Protein AF-A0A6B3QA47-F1 (afdb_monomer)

Nearest PDB structures (foldseek):
  4pfs-assembly1_A  TM=8.212E-01  e=4.701E-03  Mycolicibacterium smegmatis MC2 155
  5tvk-assembly1_A  TM=7.688E-01  e=5.398E-03  Borreliella bu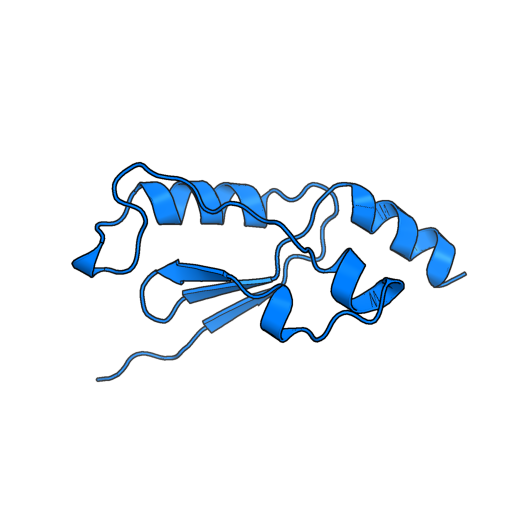rgdorferi B31
  5if9-assembly2_B  TM=8.160E-01  e=1.524E-02  Mycolicibacterium smegmatis MC2 155
  5if9-assembly1_A  TM=7.883E-01  e=1.876E-02  Mycolicibacterium smegmatis MC2 155
  3k9g-assembly1_A-2  TM=7.750E-01  e=1.751E-02  Borreliella burgdorferi B31

Solvent-accessible surface area (backbone atoms only — not comparable to full-atom values): 4646 Å² total; per-residue (Å²): 133,86,71,78,74,44,74,46,74,41,86,46,38,80,18,62,66,40,52,53,43,30,55,49,13,20,75,29,44,62,90,54,40,18,40,62,68,40,68,74,82,81,88,42,30,44,41,38,34,72,75,70,66,41,63,64,76,76,24,53,42,76,31,31,71,52,34,31,35,27,30,28,38,65,70,39,58,53,51,68,67,68,76,107

InterPro domains:
  IPR025669 AAA domain [PF13614] (2-80)
  IPR027417 P-loop containing nucleoside triphosphate hydrolase [G3DSA:3.40.50.300] (1-84)
  IPR027417 P-loop containing nucleoside triphosphate hydrolase [SSF52540] (2-79)

Secondary structure (DSSP, 8-state):
--PPPEEEE---TT-HHHHHHHHHHHHS-TTTTS-TTPPP---S-HHHHHTS---GGGS-EEEETTEEEE---GGGGHHHHH--

Structure (mmCIF, N/CA/C/O backbone):
data_AF-A0A6B3QA47-F1
#
_entry.id   AF-A0A6B3QA47-F1
#
loop_
_atom_site.group_PDB
_atom_site.id
_atom_site.type_symbol
_atom_site.label_atom_id
_atom_site.label_alt_id
_atom_site.label_comp_id
_atom_site.label_asym_id
_atom_site.label_entity_id
_atom_site.label_seq_id
_atom_site.pdbx_PDB_ins_code
_atom_site.Cartn_x
_atom_site.Cartn_y
_atom_site.Cartn_z
_atom_site.occupancy
_atom_site.B_iso_or_equiv
_atom_site.auth_seq_id
_atom_site.auth_comp_id
_atom_site.auth_asym_id
_atom_site.auth_atom_id
_atom_site.pdbx_PDB_model_num
ATOM 1 N N . ASN A 1 1 ? -19.372 -12.227 10.676 1.00 46.59 1 ASN A N 1
ATOM 2 C CA . ASN A 1 1 ? -19.091 -11.466 9.443 1.00 46.59 1 ASN A CA 1
ATOM 3 C C . ASN A 1 1 ? -17.615 -11.140 9.410 1.00 46.59 1 ASN A C 1
ATOM 5 O O . ASN A 1 1 ? -17.227 -10.072 9.858 1.00 46.59 1 ASN A O 1
ATOM 9 N N . GLU A 1 2 ? -16.783 -12.069 8.946 1.00 57.75 2 GLU A N 1
ATOM 10 C CA . GLU A 1 2 ? -15.406 -11.718 8.591 1.00 57.75 2 GLU A CA 1
ATOM 11 C C . GLU A 1 2 ? -15.502 -10.928 7.282 1.00 57.75 2 GLU A C 1
ATOM 13 O O . GLU A 1 2 ? -15.908 -11.472 6.256 1.00 57.75 2 GLU A O 1
ATOM 18 N N . GLY A 1 3 ? -15.307 -9.609 7.352 1.00 76.00 3 GLY A N 1
ATOM 19 C CA . GLY A 1 3 ? -15.434 -8.715 6.200 1.00 76.00 3 GLY A CA 1
ATOM 20 C C . GLY A 1 3 ? -14.532 -9.131 5.032 1.00 76.00 3 GLY A C 1
ATOM 21 O O . GLY A 1 3 ? -13.575 -9.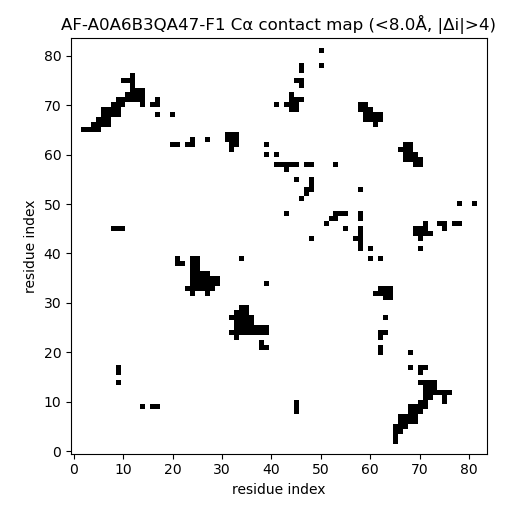886 5.196 1.00 76.00 3 GLY A O 1
ATOM 22 N N . LYS A 1 4 ? -14.836 -8.638 3.825 1.00 88.75 4 LYS A N 1
ATOM 23 C CA . LYS A 1 4 ? -14.010 -8.905 2.638 1.00 88.75 4 LYS A CA 1
ATOM 24 C C . LYS A 1 4 ? -12.585 -8.395 2.866 1.00 88.75 4 LYS A C 1
ATOM 26 O O . LYS A 1 4 ? -12.399 -7.233 3.218 1.00 88.75 4 LYS A O 1
ATOM 31 N N . ARG A 1 5 ? -11.594 -9.252 2.613 1.00 94.94 5 ARG A N 1
ATOM 32 C CA . ARG A 1 5 ? -10.184 -8.846 2.555 1.00 94.94 5 ARG A CA 1
ATOM 33 C C . ARG A 1 5 ? -9.929 -8.096 1.254 1.00 94.94 5 ARG A C 1
ATOM 35 O O . ARG A 1 5 ? -10.309 -8.581 0.190 1.00 94.94 5 ARG A O 1
ATOM 42 N N . THR A 1 6 ? -9.289 -6.940 1.359 1.00 96.88 6 THR A N 1
ATOM 43 C CA . THR A 1 6 ? -9.042 -6.019 0.249 1.00 96.88 6 THR A CA 1
ATOM 44 C C . THR A 1 6 ? -7.551 -5.726 0.149 1.00 96.88 6 THR A C 1
ATOM 46 O O . THR A 1 6 ? -6.914 -5.435 1.159 1.00 96.88 6 THR A O 1
ATOM 49 N N . LEU A 1 7 ? -7.011 -5.798 -1.066 1.00 97.75 7 LEU A N 1
ATOM 50 C CA . LEU A 1 7 ? -5.658 -5.365 -1.404 1.00 97.75 7 LEU A CA 1
ATOM 51 C C . LEU A 1 7 ? -5.768 -4.221 -2.411 1.00 97.75 7 LEU A C 1
ATOM 53 O O . LEU A 1 7 ? -6.356 -4.398 -3.477 1.00 97.75 7 LEU A O 1
ATOM 57 N N . ILE A 1 8 ? -5.214 -3.069 -2.058 1.00 98.00 8 ILE A N 1
ATOM 58 C CA . ILE A 1 8 ? -4.990 -1.951 -2.970 1.00 98.00 8 ILE A CA 1
ATOM 59 C C . ILE A 1 8 ? -3.614 -2.148 -3.603 1.00 98.00 8 ILE A C 1
ATOM 61 O O . ILE A 1 8 ? -2.657 -2.483 -2.912 1.00 98.00 8 ILE A O 1
ATOM 65 N N . ILE A 1 9 ? -3.521 -1.956 -4.914 1.00 97.88 9 ILE A N 1
ATOM 66 C CA . ILE A 1 9 ? -2.249 -1.938 -5.633 1.00 97.88 9 ILE A CA 1
ATOM 67 C C . ILE A 1 9 ? -2.115 -0.538 -6.210 1.00 97.88 9 ILE A C 1
ATOM 69 O O . ILE A 1 9 ? -2.926 -0.151 -7.053 1.00 97.88 9 ILE A O 1
ATOM 7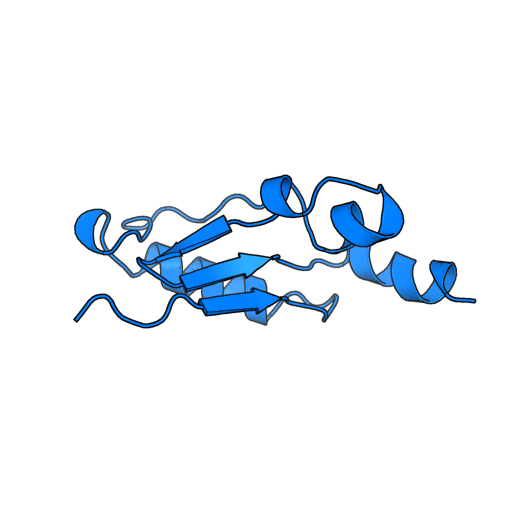3 N N . ASP A 1 10 ? -1.148 0.220 -5.705 1.00 96.88 10 ASP A N 1
ATOM 74 C CA . ASP A 1 10 ? -0.825 1.539 -6.232 1.00 96.88 10 ASP A CA 1
ATOM 75 C C . ASP A 1 10 ? 0.093 1.365 -7.447 1.00 96.88 10 ASP A C 1
ATOM 77 O O . ASP A 1 10 ? 1.072 0.626 -7.393 1.00 96.88 10 ASP A O 1
ATOM 81 N N . LEU A 1 11 ? -0.276 1.983 -8.565 1.00 94.75 11 LEU A N 1
ATOM 82 C CA . LEU A 1 11 ? 0.469 1.940 -9.832 1.00 94.75 11 LEU A CA 1
ATOM 83 C C . LEU A 1 11 ? 0.799 3.354 -10.320 1.00 94.75 11 LEU A C 1
ATOM 85 O O . LEU A 1 11 ? 1.173 3.539 -11.476 1.00 94.75 11 LEU A O 1
ATOM 89 N N . ASP A 1 12 ? 0.611 4.356 -9.463 1.00 92.75 12 ASP A N 1
ATOM 90 C CA . ASP A 1 12 ? 0.986 5.732 -9.743 1.00 92.75 12 ASP A CA 1
ATOM 91 C C . ASP A 1 12 ? 2.306 6.045 -9.033 1.00 92.75 12 ASP A C 1
ATOM 93 O O . ASP A 1 12 ? 2.403 5.957 -7.810 1.00 92.75 12 ASP A O 1
ATOM 97 N N . MET A 1 13 ? 3.318 6.458 -9.799 1.00 90.94 13 MET A N 1
ATOM 98 C CA . MET A 1 13 ? 4.627 6.860 -9.271 1.00 90.94 13 MET A CA 1
ATOM 99 C C . MET A 1 13 ? 4.543 8.020 -8.267 1.00 90.94 13 MET A C 1
ATOM 101 O O . MET A 1 13 ? 5.461 8.227 -7.478 1.00 90.94 13 MET A O 1
ATOM 105 N N . GLN A 1 14 ? 3.459 8.805 -8.301 1.00 92.81 14 GLN A N 1
ATOM 106 C CA . GLN A 1 14 ? 3.240 9.874 -7.330 1.00 92.81 14 GLN A CA 1
ATOM 107 C C . GLN A 1 14 ? 2.931 9.334 -5.927 1.00 92.81 14 GLN A C 1
ATOM 109 O O . GLN A 1 14 ? 3.013 10.096 -4.972 1.00 92.81 14 GLN A O 1
ATOM 114 N N . GLY A 1 15 ? 2.551 8.058 -5.785 1.00 94.31 15 GLY A N 1
ATOM 115 C CA . GLY A 1 15 ? 2.388 7.400 -4.484 1.00 94.31 15 GLY A CA 1
ATOM 116 C C . GLY A 1 15 ? 1.273 7.971 -3.600 1.00 94.31 15 GLY A C 1
ATOM 117 O O . GLY A 1 15 ? 1.186 7.634 -2.422 1.00 94.31 15 GLY A O 1
ATOM 118 N N . ASN A 1 16 ? 0.382 8.815 -4.135 1.00 96.19 16 ASN A N 1
ATOM 119 C CA . ASN A 1 16 ? -0.642 9.499 -3.335 1.00 96.19 16 ASN A CA 1
ATOM 120 C C . ASN A 1 16 ? -1.569 8.517 -2.601 1.00 96.19 16 ASN A C 1
ATOM 122 O O . ASN A 1 16 ? -1.998 8.776 -1.476 1.00 96.19 16 ASN A O 1
ATOM 126 N N . THR A 1 17 ? -1.897 7.379 -3.225 1.00 97.38 17 THR A N 1
ATOM 127 C CA . THR A 1 17 ? -2.705 6.344 -2.563 1.00 97.38 17 THR A CA 1
ATOM 128 C C . THR A 1 17 ? -1.922 5.722 -1.409 1.00 97.38 17 THR A C 1
ATOM 130 O O . THR A 1 17 ? -2.479 5.521 -0.329 1.00 97.38 17 THR A O 1
ATOM 133 N N . SER A 1 18 ? -0.628 5.475 -1.614 1.00 97.44 18 SER A N 1
ATOM 134 C CA . SER A 1 18 ? 0.301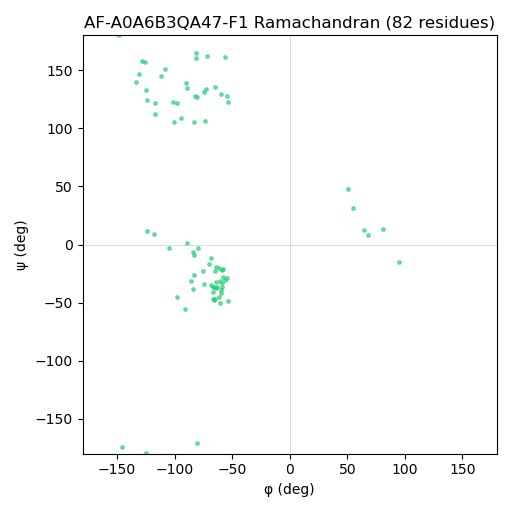 4.969 -0.600 1.00 97.44 18 SER A CA 1
ATOM 135 C C . SER A 1 18 ? 0.417 5.905 0.611 1.00 97.44 18 SER A C 1
ATOM 137 O O . SER A 1 18 ? 0.347 5.427 1.748 1.00 97.44 18 SER A O 1
ATOM 139 N N . ASP A 1 19 ? 0.469 7.221 0.386 1.00 96.88 19 ASP A N 1
ATOM 140 C CA . ASP A 1 19 ? 0.477 8.246 1.440 1.00 96.88 19 ASP A CA 1
ATOM 141 C C . ASP A 1 19 ? -0.842 8.299 2.217 1.00 96.88 19 ASP A C 1
ATOM 143 O O . ASP A 1 19 ? -0.854 8.294 3.451 1.00 96.88 19 ASP A O 1
ATOM 147 N N . VAL A 1 20 ? -1.983 8.294 1.517 1.00 97.62 20 VAL A N 1
ATOM 148 C CA . VAL A 1 20 ? -3.306 8.289 2.166 1.00 97.62 20 VAL A CA 1
ATOM 149 C C . VAL A 1 20 ? -3.505 7.015 2.988 1.00 97.62 20 VAL A C 1
ATOM 151 O O . VAL A 1 20 ? -4.090 7.068 4.073 1.00 97.62 20 VAL A O 1
ATOM 154 N N . MET A 1 21 ? -3.005 5.868 2.522 1.00 98.12 21 MET A N 1
ATOM 155 C CA . MET A 1 21 ? -3.038 4.629 3.301 1.00 98.12 21 MET A CA 1
ATOM 156 C C . MET A 1 21 ? -2.113 4.681 4.516 1.00 98.12 21 MET A C 1
ATOM 158 O O . MET A 1 21 ? -2.494 4.172 5.567 1.00 98.12 21 MET A O 1
ATOM 162 N N . ASN A 1 22 ? -0.965 5.351 4.427 1.00 97.50 22 ASN A N 1
ATOM 163 C CA . ASN A 1 22 ? -0.096 5.555 5.582 1.00 97.50 22 ASN A CA 1
ATOM 164 C C . ASN A 1 22 ? -0.783 6.429 6.650 1.00 97.50 22 ASN A C 1
ATOM 166 O O . ASN A 1 22 ? -0.879 6.048 7.815 1.00 97.50 22 ASN A O 1
ATOM 170 N N . LEU A 1 23 ? -1.397 7.543 6.233 1.00 97.94 23 LEU A N 1
ATOM 171 C CA . LEU A 1 23 ? -2.221 8.376 7.118 1.00 97.94 23 LEU A CA 1
ATOM 172 C C . LEU A 1 23 ? -3.404 7.599 7.702 1.00 97.94 23 LEU A C 1
ATOM 174 O O . LEU A 1 23 ? -3.753 7.778 8.866 1.00 97.94 23 LEU A O 1
ATOM 178 N N . THR A 1 24 ? -4.034 6.733 6.907 1.00 97.94 24 THR A N 1
ATOM 179 C CA . THR A 1 24 ? -5.107 5.860 7.390 1.00 97.94 24 THR A CA 1
ATOM 180 C C . THR A 1 24 ? -4.573 4.946 8.485 1.00 97.94 24 THR A C 1
ATOM 182 O O . THR A 1 24 ? -5.142 4.927 9.566 1.00 97.94 24 THR A O 1
ATOM 185 N N . HIS A 1 25 ? -3.454 4.258 8.263 1.00 98.31 25 HIS A N 1
ATOM 186 C CA . HIS A 1 25 ? -2.839 3.389 9.265 1.00 98.31 25 HIS A CA 1
ATOM 187 C C . HIS A 1 25 ? -2.580 4.121 10.588 1.00 98.31 25 HIS A C 1
ATOM 189 O O . HIS A 1 25 ? -3.018 3.653 11.638 1.00 98.31 25 HIS A O 1
ATOM 195 N N . MET A 1 26 ? -1.967 5.307 10.532 1.00 98.19 26 MET A N 1
ATOM 196 C CA . MET A 1 26 ? -1.665 6.120 11.716 1.00 98.19 26 MET A CA 1
ATOM 197 C C . MET A 1 26 ? -2.914 6.526 12.515 1.00 98.19 26 MET A C 1
ATOM 199 O O . MET A 1 26 ? -2.838 6.682 13.730 1.00 98.19 26 MET A O 1
ATOM 203 N N . ASN A 1 27 ? -4.062 6.710 11.854 1.00 98.19 27 ASN A N 1
ATOM 204 C CA . ASN A 1 27 ? -5.297 7.182 12.489 1.00 98.19 27 ASN A CA 1
ATOM 205 C C . ASN A 1 27 ? -6.132 6.075 13.155 1.00 98.19 27 ASN A C 1
ATOM 207 O O . ASN A 1 27 ? -7.129 6.388 13.806 1.00 98.19 27 ASN A O 1
ATOM 211 N N . PHE A 1 28 ? -5.761 4.803 12.995 1.00 97.94 28 PHE A N 1
ATOM 212 C CA . PHE A 1 28 ? -6.469 3.671 13.594 1.00 97.94 28 PHE A CA 1
ATOM 213 C C . PHE A 1 2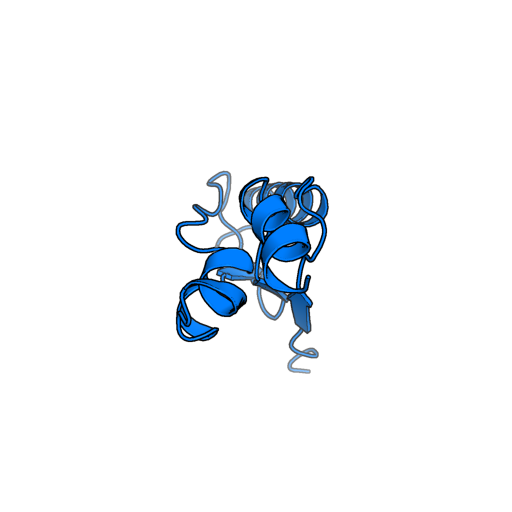8 ? -5.659 3.040 14.727 1.00 97.94 28 PHE A C 1
ATOM 215 O O . PHE A 1 28 ? -4.427 3.059 14.731 1.00 97.94 28 PHE A O 1
ATOM 222 N N . THR A 1 29 ? -6.367 2.457 15.693 1.00 97.75 29 THR A N 1
ATOM 223 C CA . THR A 1 29 ? -5.749 1.810 16.856 1.00 97.75 29 THR A CA 1
ATOM 224 C C . THR A 1 29 ? -5.058 0.497 16.485 1.00 97.75 29 THR A C 1
ATOM 226 O O . THR A 1 29 ? -5.374 -0.137 15.471 1.00 97.75 29 THR A O 1
ATOM 229 N N . ASN A 1 30 ? -4.176 0.020 17.365 1.00 96.62 30 ASN A N 1
ATOM 230 C CA . ASN A 1 30 ? -3.565 -1.303 17.240 1.00 96.62 30 ASN A CA 1
ATOM 231 C C . ASN A 1 30 ? -4.607 -2.447 17.211 1.00 96.62 30 ASN A C 1
ATOM 233 O O . ASN A 1 30 ? -4.426 -3.431 16.491 1.00 96.62 30 ASN A O 1
ATOM 237 N N . GLU A 1 31 ? -5.733 -2.317 17.927 1.00 96.25 31 GLU A N 1
ATOM 238 C CA . GLU A 1 31 ? -6.829 -3.308 17.921 1.00 96.25 31 GLU A CA 1
ATOM 239 C C . GLU A 1 31 ? -7.513 -3.407 16.546 1.00 96.25 31 GLU A C 1
ATOM 241 O O . GLU A 1 31 ? -7.859 -4.492 16.064 1.00 96.25 31 GLU A O 1
ATOM 246 N N . GLU A 1 32 ? -7.641 -2.272 15.864 1.00 95.62 32 GLU A N 1
ATOM 247 C CA . GLU A 1 32 ? -8.161 -2.174 14.499 1.00 95.62 32 GLU A CA 1
ATOM 248 C C . GLU A 1 32 ? -7.111 -2.549 13.442 1.00 95.62 32 GLU A C 1
ATOM 250 O O . GLU A 1 32 ? -7.418 -2.638 12.250 1.00 95.62 32 GLU A O 1
ATOM 255 N N . GLY A 1 33 ? -5.882 -2.841 13.875 1.00 95.31 33 GLY A N 1
ATOM 256 C CA . GLY A 1 33 ? -4.756 -3.186 13.024 1.00 95.31 33 GLY A CA 1
ATOM 257 C C . GLY A 1 33 ? -4.049 -1.991 12.388 1.00 95.31 33 GLY A C 1
ATOM 258 O O . GLY A 1 33 ? -3.302 -2.225 11.437 1.00 95.31 33 GLY A O 1
ATOM 259 N N . GLY A 1 34 ? -4.333 -0.777 12.866 1.00 96.88 34 GLY A N 1
ATOM 260 C CA . GLY A 1 34 ? -3.607 0.450 12.549 1.00 96.88 34 GLY A CA 1
ATOM 261 C C . GLY A 1 34 ? -2.318 0.589 13.363 1.00 96.88 34 GLY A C 1
ATOM 262 O O . GLY A 1 34 ? -1.901 -0.357 14.031 1.00 96.88 34 GLY A O 1
ATOM 263 N N . GLY A 1 35 ? -1.697 1.763 13.275 1.00 96.94 35 GLY A N 1
ATOM 264 C CA . GLY A 1 35 ? -0.389 2.069 13.859 1.00 96.94 35 GLY A CA 1
ATOM 265 C C . GLY A 1 35 ? -0.434 2.934 15.116 1.00 96.94 35 GLY A C 1
ATOM 266 O O . GLY A 1 35 ? 0.613 3.201 15.691 1.00 96.94 35 GLY A O 1
ATOM 267 N N . GLU A 1 36 ? -1.617 3.385 15.553 1.00 97.00 36 GLU A N 1
ATOM 268 C CA . GLU A 1 36 ? -1.790 4.205 16.765 1.00 97.00 36 GLU A CA 1
ATOM 269 C C . GLU A 1 36 ? -0.842 5.424 16.806 1.00 97.00 36 GLU A C 1
ATOM 271 O O . GLU A 1 36 ? -0.169 5.700 17.796 1.00 97.00 36 GLU A O 1
ATOM 276 N N . GLY A 1 37 ? -0.782 6.159 15.694 1.00 97.06 37 GLY A N 1
ATOM 277 C CA . GLY A 1 37 ? 0.118 7.296 15.498 1.00 97.06 37 GLY A CA 1
ATOM 278 C C . GLY A 1 37 ? 1.437 6.959 14.798 1.00 97.06 37 GLY A C 1
ATOM 279 O O . GLY A 1 37 ? 2.074 7.879 14.289 1.00 97.06 37 GLY A O 1
ATOM 280 N N . GLU A 1 38 ? 1.815 5.684 14.691 1.00 97.88 38 GLU A N 1
ATOM 281 C CA . GLU A 1 38 ? 3.016 5.257 13.965 1.00 97.88 38 GLU A CA 1
ATOM 282 C C . GLU A 1 38 ? 2.718 4.965 12.481 1.00 97.88 38 GLU A C 1
ATOM 284 O O . GLU A 1 38 ? 1.670 4.394 12.161 1.00 97.88 38 GLU A O 1
ATOM 289 N N . PRO A 1 39 ? 3.605 5.366 11.551 1.00 97.25 39 PRO A N 1
ATOM 290 C CA . PRO A 1 39 ? 3.432 5.121 10.123 1.00 97.25 39 PRO A CA 1
ATOM 291 C C . PRO A 1 39 ? 3.860 3.706 9.709 1.00 97.25 39 PRO A C 1
ATOM 293 O O . PRO A 1 39 ? 4.680 3.057 10.359 1.00 97.25 39 PRO A O 1
ATOM 296 N N . ILE A 1 40 ? 3.377 3.264 8.548 1.00 97.00 40 ILE A N 1
ATOM 297 C CA . ILE A 1 40 ? 3.953 2.124 7.832 1.00 97.00 40 ILE A CA 1
ATOM 298 C C . ILE A 1 40 ? 5.288 2.559 7.219 1.00 97.00 40 ILE A C 1
ATOM 300 O O . ILE A 1 40 ? 5.374 3.600 6.564 1.00 97.00 40 ILE A O 1
ATOM 304 N N . VAL A 1 41 ? 6.318 1.732 7.385 1.00 95.00 41 VAL A N 1
ATOM 305 C CA . VAL A 1 41 ? 7.589 1.863 6.665 1.00 95.00 41 VAL A CA 1
ATOM 306 C C . VAL A 1 41 ? 7.536 0.960 5.435 1.00 95.00 41 VAL A C 1
ATOM 308 O O . VAL A 1 41 ? 7.546 -0.265 5.559 1.00 95.00 41 VAL A O 1
ATOM 311 N N . TYR A 1 42 ? 7.446 1.562 4.250 1.00 95.50 42 TYR A N 1
ATOM 312 C CA . TYR A 1 42 ? 7.510 0.830 2.988 1.00 95.50 42 TYR A CA 1
ATOM 313 C C . TYR A 1 42 ? 8.976 0.592 2.614 1.00 95.50 42 TYR A C 1
ATOM 315 O O . TYR A 1 42 ? 9.683 1.516 2.225 1.00 95.50 42 TYR A O 1
ATOM 323 N N . GLU A 1 43 ? 9.439 -0.646 2.777 1.00 96.00 43 GLU A N 1
ATOM 324 C CA . GLU A 1 43 ? 10.788 -1.071 2.372 1.00 96.00 43 GLU A CA 1
ATOM 325 C C . GLU A 1 43 ? 10.844 -1.500 0.902 1.00 96.00 43 GLU A C 1
ATOM 327 O O . GLU A 1 43 ? 11.871 -1.325 0.258 1.00 96.00 43 GLU A O 1
ATOM 332 N N . ASN A 1 44 ? 9.739 -2.047 0.389 1.00 97.44 44 ASN A N 1
ATOM 333 C CA . ASN A 1 44 ? 9.597 -2.547 -0.970 1.00 97.44 44 ASN A CA 1
ATOM 334 C C . ASN A 1 44 ? 8.318 -1.988 -1.595 1.00 97.44 44 ASN A C 1
ATOM 336 O O . ASN A 1 44 ? 7.295 -1.837 -0.921 1.00 97.44 44 ASN A O 1
ATOM 340 N N . THR A 1 45 ? 8.347 -1.743 -2.899 1.00 96.69 45 THR A N 1
ATOM 341 C CA . THR A 1 45 ? 7.208 -1.202 -3.648 1.00 96.69 45 THR A CA 1
ATOM 342 C C . THR A 1 45 ? 6.832 -2.093 -4.826 1.00 96.69 45 THR A C 1
ATOM 344 O O . THR A 1 45 ? 7.419 -3.149 -5.077 1.00 96.69 45 THR A O 1
ATOM 347 N N . VAL A 1 46 ? 5.817 -1.676 -5.580 1.00 96.19 46 VAL A N 1
ATOM 348 C CA . VAL A 1 46 ? 5.413 -2.335 -6.821 1.00 96.19 46 VAL A CA 1
ATOM 349 C C . VAL A 1 46 ? 6.551 -2.402 -7.851 1.00 96.19 46 VAL A C 1
ATOM 351 O O . VAL A 1 46 ? 6.614 -3.360 -8.625 1.00 96.19 46 VAL A O 1
ATOM 354 N N . THR A 1 47 ? 7.495 -1.455 -7.815 1.00 94.94 47 THR A N 1
ATOM 355 C CA . THR A 1 47 ? 8.708 -1.471 -8.641 1.00 94.94 47 THR A CA 1
ATOM 356 C C . THR A 1 47 ? 9.569 -2.689 -8.339 1.00 94.94 47 THR A C 1
ATOM 358 O O . THR A 1 47 ? 9.989 -3.384 -9.262 1.00 94.94 47 THR A O 1
ATOM 361 N N . ASP A 1 48 ? 9.789 -3.012 -7.063 1.00 95.69 48 ASP A N 1
ATOM 362 C CA . ASP A 1 48 ? 10.604 -4.167 -6.678 1.00 95.69 48 ASP A CA 1
ATOM 363 C C . ASP A 1 48 ? 9.978 -5.478 -7.140 1.00 95.69 48 ASP A C 1
ATOM 365 O O . ASP A 1 48 ? 10.665 -6.393 -7.599 1.00 95.69 48 ASP A O 1
ATOM 369 N N . VAL A 1 49 ? 8.651 -5.552 -7.078 1.00 96.06 49 VAL A N 1
ATOM 370 C CA . VAL A 1 49 ? 7.904 -6.720 -7.538 1.00 96.06 49 VAL A CA 1
ATOM 371 C C . VAL A 1 49 ? 8.029 -6.898 -9.050 1.00 96.06 49 VAL A C 1
ATOM 373 O O . VAL A 1 49 ? 8.294 -8.006 -9.516 1.00 96.06 49 VAL A O 1
ATOM 376 N N . LEU A 1 50 ? 7.832 -5.826 -9.823 1.00 93.31 50 LEU A N 1
ATOM 377 C CA . LEU A 1 50 ? 7.761 -5.907 -11.284 1.00 93.31 50 LEU A CA 1
ATOM 378 C C . LEU A 1 50 ? 9.134 -5.897 -11.963 1.00 93.31 50 LEU A C 1
ATOM 380 O O . LEU A 1 50 ? 9.331 -6.622 -12.935 1.00 93.31 50 LEU A O 1
ATOM 384 N N . ILE A 1 51 ? 10.080 -5.104 -11.461 1.00 90.56 51 ILE A N 1
ATOM 385 C CA . ILE A 1 51 ? 11.395 -4.897 -12.083 1.00 90.56 51 ILE A CA 1
ATOM 386 C C . ILE A 1 51 ? 12.455 -5.786 -11.427 1.00 90.56 51 ILE A C 1
ATOM 388 O O . ILE A 1 51 ? 13.216 -6.462 -12.123 1.00 90.56 51 ILE A O 1
ATOM 392 N N . ASN A 1 52 ? 12.478 -5.846 -10.093 1.00 91.38 52 ASN A N 1
ATOM 393 C CA . ASN A 1 52 ? 13.501 -6.586 -9.344 1.00 91.38 52 ASN A CA 1
ATOM 394 C C . ASN A 1 52 ? 13.121 -8.058 -9.088 1.00 91.38 52 ASN A C 1
ATOM 396 O O . ASN A 1 52 ? 13.902 -8.799 -8.490 1.00 91.38 52 ASN A O 1
ATOM 400 N N . ASN A 1 53 ? 11.959 -8.511 -9.583 1.00 91.88 53 ASN A N 1
ATOM 401 C CA . ASN A 1 53 ? 11.396 -9.851 -9.364 1.00 91.88 53 ASN A CA 1
ATOM 402 C C . ASN A 1 53 ? 11.258 -10.226 -7.876 1.00 91.88 53 ASN A C 1
ATOM 404 O O . ASN A 1 53 ? 11.357 -11.404 -7.512 1.00 91.88 53 ASN A O 1
ATOM 408 N N . LEU A 1 54 ? 11.022 -9.238 -7.010 1.00 96.75 54 LEU A N 1
ATOM 409 C CA . LEU A 1 54 ? 10.738 -9.483 -5.604 1.00 96.75 54 LEU A CA 1
ATOM 410 C C . LEU A 1 54 ? 9.406 -10.245 -5.472 1.00 96.75 54 LEU A C 1
ATOM 412 O O . LEU A 1 54 ? 8.414 -9.879 -6.114 1.00 96.75 54 LEU A O 1
ATOM 416 N N . PRO A 1 55 ? 9.317 -11.293 -4.634 1.00 97.56 55 PRO A N 1
ATOM 417 C CA . PRO A 1 55 ? 8.046 -11.948 -4.363 1.00 97.56 55 PRO A CA 1
ATOM 418 C C . PRO A 1 55 ? 6.994 -10.934 -3.873 1.00 97.56 55 PRO A C 1
ATOM 420 O O . PRO A 1 55 ? 7.237 -10.258 -2.875 1.00 97.56 55 PRO A O 1
ATOM 423 N N . PRO A 1 56 ? 5.781 -10.862 -4.470 1.00 95.88 56 PRO A N 1
ATOM 424 C CA . PRO A 1 56 ? 4.796 -9.826 -4.129 1.00 95.88 56 PRO A CA 1
ATOM 425 C C . PRO A 1 56 ? 4.446 -9.745 -2.640 1.00 95.88 56 PRO A C 1
ATOM 427 O O . PRO A 1 56 ? 4.107 -8.688 -2.126 1.00 95.88 56 PRO A O 1
ATOM 430 N N . LYS A 1 57 ? 4.533 -10.872 -1.925 1.00 96.25 57 LYS A N 1
ATOM 431 C CA . LYS A 1 57 ? 4.243 -10.944 -0.488 1.00 96.25 57 LYS A CA 1
ATOM 432 C C . LYS A 1 57 ? 5.211 -10.125 0.371 1.00 96.25 57 LYS A C 1
ATOM 434 O O . LYS A 1 57 ? 4.841 -9.790 1.488 1.00 96.25 57 LYS A O 1
ATOM 439 N N . GLU A 1 58 ? 6.409 -9.831 -0.127 1.00 97.31 58 GLU A N 1
ATOM 440 C CA . GLU A 1 58 ? 7.437 -9.048 0.573 1.00 97.31 58 GLU A CA 1
ATOM 441 C C . GLU A 1 58 ? 7.230 -7.532 0.424 1.00 97.31 58 GLU A C 1
ATOM 443 O O . GLU A 1 58 ? 7.872 -6.754 1.123 1.00 97.31 58 GLU A O 1
ATOM 448 N N . ALA A 1 59 ? 6.298 -7.115 -0.440 1.00 97.75 59 ALA A N 1
ATOM 449 C CA . ALA A 1 59 ? 5.926 -5.718 -0.666 1.00 97.75 59 ALA A CA 1
ATOM 450 C C . ALA A 1 59 ? 4.454 -5.423 -0.313 1.00 97.75 59 ALA A C 1
ATOM 452 O O . ALA A 1 59 ? 3.937 -4.354 -0.622 1.00 97.75 59 ALA A O 1
ATOM 453 N N . VAL A 1 60 ? 3.742 -6.366 0.319 1.00 98.38 60 VAL A N 1
ATOM 454 C CA . VAL A 1 60 ? 2.361 -6.151 0.779 1.00 98.38 60 VAL A CA 1
ATOM 455 C C . VAL A 1 60 ? 2.353 -5.796 2.258 1.00 98.38 60 VAL A C 1
ATOM 457 O O . VAL A 1 60 ? 2.749 -6.594 3.107 1.00 98.38 60 VAL A O 1
ATOM 460 N N . TYR A 1 61 ? 1.796 -4.631 2.568 1.00 98.19 61 TYR A N 1
ATOM 461 C CA . TYR A 1 61 ? 1.721 -4.086 3.916 1.00 98.19 61 TYR A CA 1
ATOM 462 C C . TYR A 1 61 ? 0.281 -4.060 4.416 1.00 98.19 61 TYR A C 1
ATOM 464 O O . TYR A 1 61 ? -0.670 -3.849 3.659 1.00 98.19 61 TYR A O 1
ATOM 472 N N . LYS A 1 62 ? 0.106 -4.288 5.718 1.00 97.69 62 LYS A N 1
ATOM 473 C CA . LYS A 1 62 ? -1.191 -4.146 6.381 1.00 97.69 62 LYS A CA 1
ATOM 474 C C . LYS A 1 62 ? -1.438 -2.669 6.680 1.00 97.69 62 LYS A C 1
ATOM 476 O O . LYS A 1 62 ? -0.624 -2.047 7.347 1.00 97.69 62 LYS A O 1
ATOM 481 N N . VAL A 1 63 ? -2.586 -2.155 6.243 1.00 97.94 63 VAL A N 1
ATOM 482 C CA . VAL A 1 63 ? -3.053 -0.804 6.583 1.00 97.94 63 VAL A CA 1
ATOM 483 C C . VAL A 1 63 ? -3.918 -0.857 7.837 1.00 97.94 63 VAL A C 1
ATOM 485 O O . VAL A 1 63 ? -3.613 -0.214 8.829 1.00 97.94 63 VAL A O 1
ATOM 488 N N . ILE A 1 64 ? -4.970 -1.673 7.810 1.00 97.56 64 ILE A N 1
AT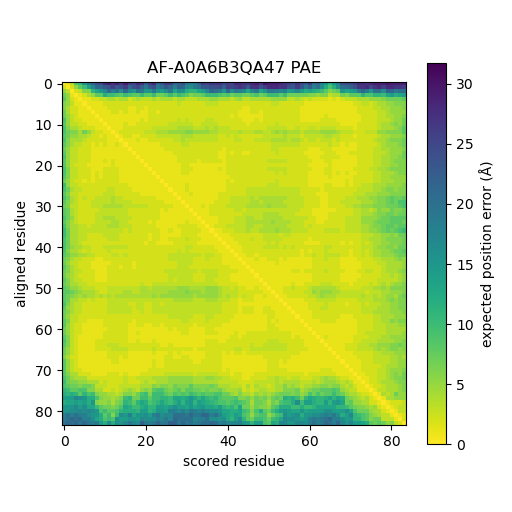OM 489 C CA . ILE A 1 64 ? -5.838 -1.987 8.955 1.00 97.56 64 ILE A CA 1
ATOM 490 C C . ILE A 1 64 ? -6.347 -3.425 8.802 1.00 97.56 64 ILE A C 1
ATOM 492 O O . ILE A 1 64 ? -6.018 -4.131 7.844 1.00 97.56 64 ILE A O 1
ATOM 496 N N . ASN A 1 65 ? -7.153 -3.912 9.740 1.00 96.50 65 ASN A N 1
ATOM 497 C CA . ASN A 1 65 ? -7.782 -5.224 9.620 1.00 96.50 65 ASN A CA 1
ATOM 498 C C . ASN A 1 65 ? -8.555 -5.347 8.293 1.00 96.50 65 ASN A C 1
ATOM 500 O O . ASN A 1 65 ? -9.476 -4.586 8.015 1.00 96.50 65 ASN A O 1
ATOM 504 N N . ASN A 1 66 ? -8.194 -6.358 7.494 1.00 95.75 66 ASN A N 1
ATOM 505 C CA . ASN A 1 66 ? -8.758 -6.656 6.170 1.00 95.75 66 ASN A CA 1
ATOM 506 C C . ASN A 1 66 ? -8.458 -5.639 5.050 1.00 95.75 66 ASN A C 1
ATOM 508 O O . ASN A 1 66 ? -8.991 -5.819 3.953 1.00 95.75 66 ASN A O 1
ATOM 512 N N . LEU A 1 67 ? -7.591 -4.646 5.272 1.00 97.38 67 LEU A N 1
ATOM 513 C CA . LEU A 1 67 ? -7.124 -3.718 4.239 1.00 97.38 67 LEU A CA 1
ATOM 514 C C . LEU A 1 67 ? -5.599 -3.741 4.148 1.00 97.38 67 LEU A C 1
ATOM 516 O O . LEU A 1 67 ? -4.895 -3.501 5.129 1.00 97.38 67 LEU A O 1
ATOM 520 N N . TYR A 1 68 ? -5.1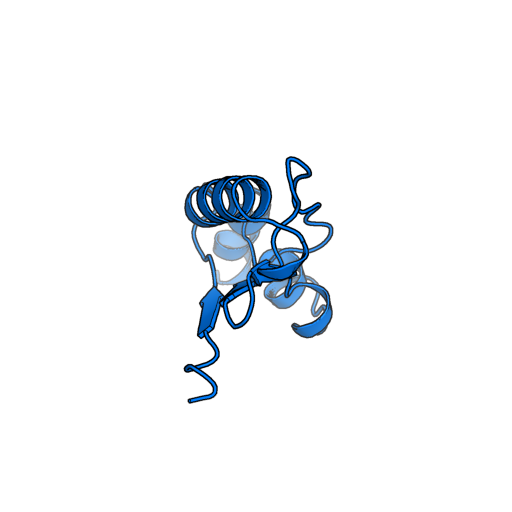07 -4.011 2.948 1.00 98.19 68 TYR A N 1
ATOM 521 C CA . TYR A 1 68 ? -3.689 -4.126 2.638 1.00 98.19 68 TYR A CA 1
ATOM 522 C C . TYR A 1 68 ? -3.340 -3.249 1.440 1.00 98.19 68 TYR A C 1
ATOM 524 O O . TYR A 1 68 ? -4.213 -2.946 0.622 1.00 98.19 68 TYR A O 1
ATOM 532 N N . ILE A 1 69 ? -2.064 -2.896 1.314 1.00 98.50 69 ILE A N 1
ATOM 533 C CA . ILE A 1 69 ? -1.531 -2.133 0.187 1.00 98.50 69 ILE A CA 1
ATOM 534 C C . ILE A 1 69 ? -0.236 -2.753 -0.349 1.00 98.50 69 ILE A C 1
ATOM 536 O O . ILE A 1 69 ? 0.607 -3.197 0.427 1.00 98.50 69 ILE A O 1
ATOM 540 N N . LEU A 1 70 ? -0.096 -2.773 -1.673 1.00 98.44 70 LEU A N 1
ATOM 541 C CA . LEU A 1 70 ? 1.177 -2.846 -2.387 1.00 98.44 70 LEU A CA 1
ATO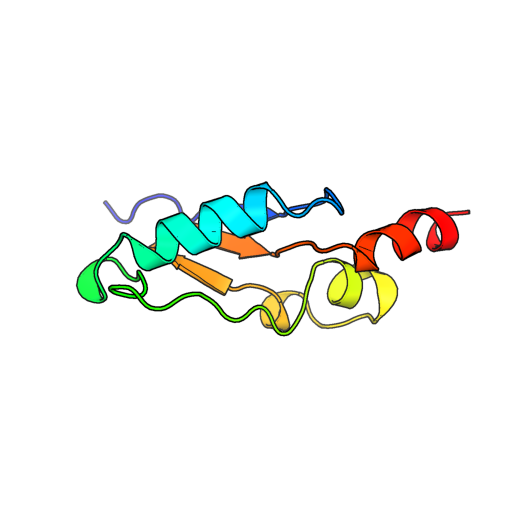M 542 C C . LEU A 1 70 ? 1.495 -1.414 -2.859 1.00 98.44 70 LEU A C 1
ATOM 544 O O . LEU A 1 70 ? 0.775 -0.924 -3.737 1.00 98.44 70 LEU A O 1
ATOM 548 N N . PRO A 1 71 ? 2.453 -0.714 -2.224 1.00 97.94 71 PRO A N 1
ATOM 549 C CA . PRO A 1 71 ? 2.655 0.716 -2.420 1.00 97.94 71 PRO A CA 1
ATOM 550 C C . PRO A 1 71 ? 3.457 1.007 -3.689 1.00 97.94 71 PRO A C 1
ATOM 552 O O . PRO A 1 71 ? 4.128 0.128 -4.233 1.00 97.94 71 PRO A O 1
ATOM 555 N N . ALA A 1 72 ? 3.422 2.264 -4.114 1.00 96.38 72 ALA A N 1
ATOM 556 C CA . ALA A 1 72 ? 4.248 2.805 -5.183 1.00 96.38 72 ALA A CA 1
ATOM 557 C C . ALA A 1 72 ? 5.010 4.035 -4.691 1.00 96.38 72 ALA A C 1
ATOM 559 O O . ALA A 1 72 ? 4.603 4.701 -3.738 1.00 96.38 72 ALA A O 1
ATOM 560 N N . ASP A 1 73 ? 6.113 4.331 -5.365 1.00 92.38 73 ASP A N 1
ATOM 561 C CA . ASP A 1 73 ? 6.899 5.542 -5.179 1.00 92.38 73 ASP A CA 1
ATOM 562 C C . ASP A 1 73 ? 7.490 5.994 -6.526 1.00 92.38 73 ASP A C 1
ATOM 564 O O . ASP A 1 73 ? 7.221 5.405 -7.581 1.00 92.38 73 ASP A O 1
ATOM 568 N N . MET A 1 74 ? 8.331 7.030 -6.492 1.00 89.25 74 MET A N 1
ATOM 569 C CA . MET A 1 74 ? 8.956 7.580 -7.698 1.00 89.25 74 MET A CA 1
ATOM 570 C C . MET A 1 74 ? 9.805 6.560 -8.466 1.00 89.25 74 MET A C 1
ATOM 572 O O . MET A 1 74 ? 9.989 6.740 -9.665 1.00 89.25 74 MET A O 1
ATOM 576 N N . SER A 1 75 ? 10.289 5.479 -7.837 1.00 86.38 75 SER A N 1
ATOM 577 C CA . SER A 1 75 ? 11.059 4.444 -8.545 1.00 86.38 75 SER A CA 1
ATOM 578 C C . SER A 1 75 ? 10.240 3.762 -9.644 1.00 86.38 75 SER A C 1
ATOM 580 O O . SER A 1 75 ? 10.812 3.213 -10.587 1.00 86.38 75 SER A O 1
ATOM 582 N N . PHE A 1 76 ? 8.906 3.845 -9.573 1.00 84.94 76 PHE A N 1
ATOM 583 C CA . PHE A 1 76 ? 8.024 3.276 -10.583 1.00 84.94 76 PHE A CA 1
ATOM 584 C C . PHE A 1 76 ? 8.101 3.999 -11.935 1.00 84.94 76 PHE A C 1
ATOM 586 O O . PHE A 1 76 ? 7.660 3.450 -12.942 1.00 84.94 76 PHE A O 1
ATOM 593 N N . GLU A 1 77 ? 8.744 5.169 -12.015 1.00 84.00 77 GLU A N 1
ATOM 594 C CA . GLU A 1 77 ? 9.094 5.794 -13.299 1.00 84.00 77 GLU A CA 1
ATOM 595 C C . GLU A 1 77 ? 9.946 4.872 -14.191 1.00 84.00 77 GLU A C 1
ATOM 597 O O . GLU A 1 77 ? 9.817 4.896 -15.414 1.00 84.00 77 GLU A O 1
ATOM 602 N N . MET A 1 78 ? 10.761 3.993 -13.589 1.00 75.38 78 MET A N 1
ATOM 603 C CA . MET A 1 78 ? 11.603 3.037 -14.318 1.00 75.38 78 MET A CA 1
ATOM 604 C C . MET A 1 78 ? 10.785 2.010 -15.111 1.00 75.38 78 MET A C 1
ATOM 606 O O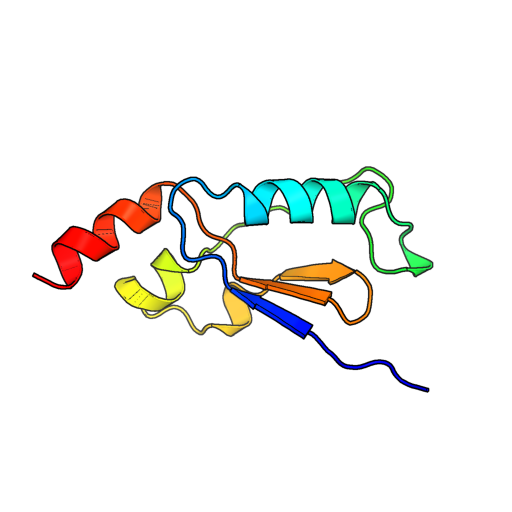 . MET A 1 78 ? 11.301 1.390 -16.041 1.00 75.38 78 MET A O 1
ATOM 610 N N . TYR A 1 79 ? 9.509 1.821 -14.765 1.00 75.06 79 TYR A N 1
ATOM 611 C CA . TYR A 1 79 ? 8.623 0.893 -15.457 1.00 75.06 79 TYR A CA 1
ATOM 612 C C . TYR A 1 79 ? 8.334 1.331 -16.902 1.00 75.06 79 TYR A C 1
ATOM 614 O O . TYR A 1 79 ? 8.302 0.487 -17.801 1.00 75.06 79 TYR A O 1
ATOM 622 N N . ASP A 1 80 ? 8.208 2.638 -17.155 1.00 70.31 80 ASP A N 1
ATOM 623 C CA . ASP A 1 80 ? 7.983 3.181 -18.504 1.00 70.31 80 ASP A CA 1
ATOM 624 C C . ASP A 1 80 ? 9.158 2.906 -19.448 1.00 70.31 80 ASP A C 1
ATOM 626 O O . ASP A 1 80 ? 8.964 2.738 -20.655 1.00 70.31 80 ASP A O 1
ATOM 630 N N . ASP A 1 81 ? 10.378 2.862 -18.914 1.00 67.62 81 ASP A N 1
ATOM 631 C CA . ASP A 1 81 ? 11.577 2.512 -19.673 1.00 67.62 81 ASP A CA 1
ATOM 632 C C . ASP A 1 81 ? 11.767 0.995 -19.792 1.00 67.62 81 ASP A C 1
ATOM 634 O O . ASP A 1 81 ? 12.341 0.534 -20.774 1.00 67.62 81 ASP A O 1
ATOM 638 N N . TRP A 1 82 ? 11.244 0.210 -18.846 1.00 67.62 82 TRP A N 1
ATOM 639 C CA . TRP A 1 82 ? 11.296 -1.254 -18.876 1.00 67.62 82 TRP A CA 1
ATOM 640 C C . TRP A 1 82 ? 10.332 -1.889 -19.894 1.00 67.62 82 TRP A C 1
ATOM 642 O O . TRP A 1 82 ? 10.659 -2.924 -20.471 1.00 67.62 82 TRP A O 1
ATOM 652 N N . ILE A 1 83 ? 9.148 -1.303 -20.129 1.00 72.75 83 ILE A N 1
ATOM 653 C CA . ILE A 1 83 ? 8.173 -1.837 -21.107 1.00 72.75 83 ILE A CA 1
ATOM 654 C C . ILE A 1 83 ? 8.573 -1.554 -22.570 1.00 72.75 83 ILE A C 1
ATOM 656 O O . ILE A 1 83 ? 8.084 -2.236 -23.476 1.00 72.75 83 ILE A O 1
ATOM 660 N N . LYS A 1 84 ? 9.398 -0.532 -22.822 1.00 59.34 84 LYS A N 1
ATOM 661 C CA . LYS A 1 84 ? 9.795 -0.119 -24.181 1.00 59.34 84 LYS A CA 1
ATOM 662 C C . LYS A 1 84 ? 10.814 -1.068 -24.807 1.00 59.34 84 LYS A C 1
ATOM 664 O O . LYS A 1 84 ? 10.675 -1.300 -26.031 1.00 59.34 84 LYS A O 1
#

Sequence (84 aa):
NEGKRTLIIDLDMQGNTSDVMNLTHMNFTNEEGGGEGEPIVYENTVTDVLINNLPPKEAVYKVINNLYILPADMSFEMYDDWIK

pLDDT: mean 92.31, std 10.29, range [46.59, 98.5]

Mean predicted aligned error: 4.02 Å

Foldseek 3Di:
DQDAQDEAEDLDQQQVVVVVLQVLLCVDDVVQVGDVNDGDDQPDAPCCVPPVVPDQVNQWADSGRSYIYRTHHNSSVVVVVVVD

Organism: Enterococcus faecium (NCBI:txid1352)

Radius of gyration: 13.48 Å; Cα contacts (8 Å, |Δi|>4): 152; chains: 1; bounding box: 33×22×42 Å